Protein AF-A0A3M1M5B4-F1 (afdb_monomer_lite)

Secondary structure (DSSP, 8-state):
-TT-TT-EEEEES--GGGT-----S--EEEEESS--EEETTEEEEETTEE---

Sequence (53 aa):
EKKARGNVHIALGDNIFYGGQTRSAVHMDMVLYEPTVTIDDRAVVVGGEIRLP

pLDDT: mean 95.31, std 4.85, range [70.0, 97.94]

Foldseek 3Di:
DCPDQLKHKDKDADCVVVVDDGHGPDIDIDIDALDFDDDPNDTQHGGSRGDDD

Structure (mmCIF, N/CA/C/O backbone):
data_AF-A0A3M1M5B4-F1
#
_entry.id   AF-A0A3M1M5B4-F1
#
loop_
_atom_site.group_PDB
_atom_site.id
_atom_site.type_symbol
_atom_site.label_atom_id
_atom_site.label_alt_id
_atom_site.label_comp_id
_atom_site.label_asym_id
_atom_site.label_entity_id
_atom_site.label_seq_id
_atom_site.pdbx_PDB_ins_code
_atom_site.Cartn_x
_atom_site.Cartn_y
_atom_site.Cartn_z
_atom_site.occupancy
_atom_site.B_iso_or_equiv
_atom_site.auth_seq_id
_atom_site.auth_comp_id
_atom_site.auth_asym_id
_atom_site.auth_atom_id
_atom_site.pdbx_PDB_model_num
ATOM 1 N N . GLU A 1 1 ? 10.755 0.068 10.581 1.00 79.62 1 GLU A N 1
ATOM 2 C CA . GLU A 1 1 ? 11.223 -0.442 9.270 1.00 79.62 1 GLU A CA 1
ATOM 3 C C . GLU A 1 1 ? 10.084 -0.868 8.353 1.00 79.62 1 GLU A C 1
ATOM 5 O O . GLU A 1 1 ? 9.046 -1.289 8.849 1.00 79.62 1 GLU A O 1
ATOM 10 N N . LYS A 1 2 ? 10.261 -0.788 7.023 1.00 87.19 2 LYS A N 1
ATOM 11 C CA . LYS A 1 2 ? 9.182 -1.009 6.028 1.00 87.19 2 LYS A CA 1
ATOM 12 C C . LYS A 1 2 ? 8.523 -2.397 6.035 1.00 87.19 2 LYS A C 1
ATOM 14 O O . LYS A 1 2 ? 7.453 -2.568 5.472 1.00 87.19 2 LYS A O 1
ATOM 19 N N . LYS A 1 3 ? 9.161 -3.387 6.665 1.00 93.81 3 LYS A N 1
ATOM 20 C CA . LYS A 1 3 ? 8.634 -4.754 6.848 1.00 93.81 3 LYS A CA 1
ATOM 21 C C . LYS A 1 3 ? 8.180 -5.038 8.287 1.00 93.81 3 LYS A C 1
ATOM 23 O O . LYS A 1 3 ? 7.922 -6.188 8.624 1.00 93.81 3 LYS A O 1
ATOM 28 N N . ALA A 1 4 ? 8.155 -4.026 9.155 1.00 96.31 4 ALA A N 1
ATOM 29 C CA . ALA A 1 4 ? 7.735 -4.202 10.539 1.00 96.31 4 ALA A CA 1
ATOM 30 C C . ALA A 1 4 ? 6.252 -4.588 10.600 1.00 96.31 4 ALA A C 1
ATOM 32 O O . ALA A 1 4 ? 5.424 -4.017 9.888 1.00 96.31 4 ALA A O 1
ATOM 33 N N . ARG A 1 5 ? 5.923 -5.560 11.456 1.00 95.44 5 ARG A N 1
ATOM 34 C CA . ARG A 1 5 ? 4.544 -6.013 11.654 1.00 95.44 5 ARG A CA 1
ATOM 35 C C . ARG A 1 5 ? 3.689 -4.839 12.131 1.00 95.44 5 ARG A C 1
ATOM 37 O O . ARG A 1 5 ? 4.089 -4.143 13.055 1.00 95.44 5 ARG A O 1
ATOM 44 N N . GLY A 1 6 ? 2.533 -4.645 11.502 1.00 96.12 6 GLY A N 1
ATOM 45 C CA . GLY A 1 6 ? 1.611 -3.559 11.841 1.00 96.12 6 GLY A CA 1
ATOM 46 C C . GLY A 1 6 ? 1.816 -2.267 11.052 1.00 96.12 6 GLY A C 1
ATOM 47 O O . GLY A 1 6 ? 0.879 -1.486 10.931 1.00 96.12 6 GLY A O 1
ATOM 48 N N . ASN A 1 7 ? 2.990 -2.058 10.451 1.00 97.56 7 ASN A N 1
ATOM 49 C CA . ASN A 1 7 ? 3.240 -0.882 9.622 1.00 97.56 7 ASN A CA 1
ATOM 50 C C . ASN A 1 7 ? 2.716 -1.069 8.195 1.00 97.56 7 ASN A C 1
ATOM 52 O O . ASN A 1 7 ? 2.659 -2.182 7.671 1.00 97.56 7 ASN A O 1
ATOM 56 N N . VAL A 1 8 ? 2.418 0.051 7.535 1.00 97.19 8 VAL A N 1
ATOM 57 C CA . VAL A 1 8 ? 2.095 0.089 6.104 1.00 97.19 8 VAL A CA 1
ATOM 58 C C . VAL A 1 8 ? 3.264 0.692 5.346 1.00 97.19 8 VAL A C 1
ATOM 60 O O . VAL A 1 8 ? 3.749 1.768 5.690 1.00 97.19 8 VAL A O 1
ATOM 63 N N . HIS A 1 9 ? 3.700 0.009 4.294 1.00 97.44 9 HIS A N 1
ATOM 64 C CA . HIS A 1 9 ? 4.701 0.511 3.369 1.00 97.44 9 HIS A CA 1
ATOM 65 C C . HIS A 1 9 ? 4.033 0.921 2.055 1.00 97.44 9 HIS A C 1
ATOM 67 O O . HIS A 1 9 ? 3.365 0.106 1.422 1.00 97.44 9 HIS A O 1
ATOM 73 N N . ILE A 1 10 ? 4.217 2.179 1.657 1.00 96.06 10 ILE A N 1
ATOM 74 C CA . ILE A 1 10 ? 3.728 2.726 0.386 1.00 96.06 10 ILE A CA 1
ATOM 75 C C . ILE A 1 10 ? 4.945 3.130 -0.436 1.00 96.06 10 ILE A C 1
ATOM 77 O O . ILE A 1 10 ? 5.864 3.756 0.094 1.00 96.06 10 ILE A O 1
ATOM 81 N N . ALA A 1 11 ? 4.939 2.792 -1.722 1.00 95.88 11 ALA A N 1
ATOM 82 C CA . ALA A 1 11 ? 5.972 3.204 -2.658 1.00 95.88 11 ALA A CA 1
ATOM 83 C C . ALA A 1 11 ? 5.379 4.033 -3.801 1.00 95.88 11 ALA A C 1
ATOM 85 O O . ALA A 1 11 ? 4.312 3.709 -4.322 1.00 95.88 11 ALA A O 1
ATOM 86 N N . LEU A 1 12 ? 6.092 5.086 -4.200 1.00 96.94 12 LEU A N 1
ATOM 87 C CA . LEU A 1 12 ? 5.807 5.866 -5.406 1.00 96.94 12 LEU A CA 1
ATOM 88 C C . LEU A 1 12 ? 6.963 5.704 -6.386 1.00 96.94 12 LEU A C 1
ATOM 90 O O . LEU A 1 12 ? 8.118 5.899 -6.007 1.00 96.94 12 LEU A O 1
ATOM 94 N N . GLY A 1 13 ? 6.661 5.388 -7.642 1.00 96.50 13 GLY A N 1
ATOM 95 C CA . GLY A 1 13 ? 7.684 5.209 -8.661 1.00 96.50 13 GLY A CA 1
ATOM 96 C C . GLY A 1 13 ? 7.285 4.203 -9.727 1.00 96.50 13 GLY A C 1
ATOM 97 O O . GLY A 1 13 ? 6.145 4.185 -10.189 1.00 96.50 13 GLY A O 1
ATOM 98 N N . ASP A 1 14 ? 8.264 3.409 -10.141 1.00 97.19 14 ASP A N 1
ATOM 99 C CA . ASP A 1 14 ? 8.149 2.496 -11.269 1.00 97.19 14 ASP A CA 1
ATOM 100 C C . ASP A 1 14 ? 7.309 1.256 -10.918 1.00 97.19 14 ASP A C 1
ATOM 102 O O . ASP A 1 14 ? 7.489 0.650 -9.859 1.00 97.19 14 ASP A O 1
ATOM 106 N N . ASN A 1 15 ? 6.397 0.862 -11.810 1.00 97.25 15 ASN A N 1
ATOM 107 C CA . ASN A 1 15 ? 5.614 -0.365 -11.669 1.00 97.25 15 ASN A CA 1
ATOM 108 C C . ASN A 1 15 ? 5.651 -1.285 -12.902 1.00 97.25 15 ASN A C 1
ATOM 110 O O . ASN A 1 15 ? 4.889 -2.257 -12.946 1.00 97.25 15 ASN A O 1
ATOM 114 N N . ILE A 1 16 ? 6.554 -1.053 -13.868 1.00 97.12 16 ILE A N 1
ATOM 115 C CA . ILE A 1 16 ? 6.639 -1.869 -15.096 1.00 97.12 16 ILE A CA 1
ATOM 116 C C . ILE A 1 16 ? 6.971 -3.340 -14.808 1.00 97.12 16 ILE A C 1
ATOM 118 O O . ILE A 1 16 ? 6.520 -4.234 -15.520 1.00 97.12 16 ILE A O 1
ATOM 122 N N . PHE A 1 17 ? 7.709 -3.616 -13.728 1.00 94.12 17 PHE A N 1
ATOM 123 C CA . PHE A 1 17 ? 8.067 -4.978 -13.310 1.00 94.12 17 PHE A CA 1
ATOM 124 C C . PHE A 1 17 ? 6.904 -5.749 -12.669 1.00 94.12 17 PHE A C 1
ATOM 126 O O . PHE A 1 17 ? 6.999 -6.961 -12.494 1.00 94.12 17 PHE A O 1
ATOM 133 N N . TYR A 1 18 ? 5.805 -5.061 -12.346 1.00 94.12 18 TYR A N 1
ATOM 134 C CA . TYR A 1 18 ? 4.588 -5.638 -11.771 1.00 94.12 18 TYR A CA 1
ATOM 135 C C . TYR A 1 18 ? 3.417 -5.654 -12.770 1.00 94.12 18 TYR A C 1
ATOM 137 O O . TYR A 1 18 ? 2.275 -5.871 -12.374 1.00 94.12 18 TYR A O 1
ATOM 145 N N . GLY A 1 19 ? 3.685 -5.411 -14.060 1.00 96.81 19 GLY A N 1
ATOM 146 C CA . GLY A 1 19 ? 2.663 -5.364 -15.112 1.00 96.81 19 GLY A CA 1
ATOM 147 C C . GLY A 1 19 ? 1.941 -4.020 -15.246 1.00 96.81 19 GLY A C 1
ATOM 148 O O . GLY A 1 19 ? 0.951 -3.932 -15.970 1.00 96.81 19 GLY A O 1
ATOM 149 N N . GLY A 1 20 ? 2.414 -2.974 -14.564 1.00 96.69 20 GLY A N 1
ATOM 150 C CA . GLY A 1 20 ? 1.920 -1.615 -14.754 1.00 96.69 20 GLY A CA 1
ATOM 151 C C . GLY A 1 20 ? 2.569 -0.897 -15.943 1.00 96.69 20 GLY A C 1
ATOM 152 O O . GLY A 1 20 ? 3.419 -1.441 -16.646 1.00 96.69 20 GLY A O 1
ATOM 153 N N . GLN A 1 21 ? 2.145 0.345 -16.180 1.00 97.94 21 GLN A N 1
ATOM 154 C CA . GLN A 1 21 ? 2.600 1.177 -17.306 1.00 97.94 21 GLN A CA 1
ATOM 155 C C . GLN A 1 21 ? 3.455 2.376 -16.866 1.00 97.94 21 GL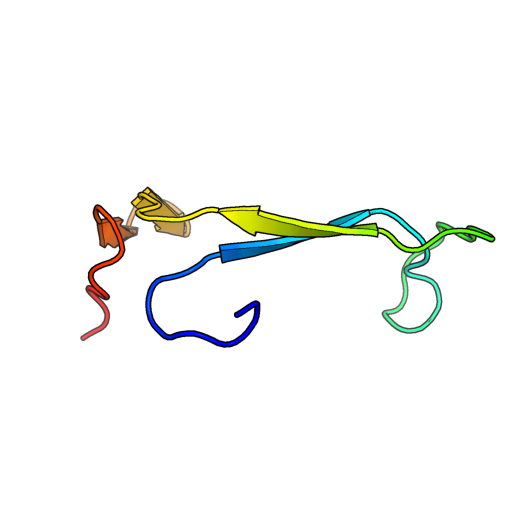N A C 1
ATOM 157 O O . GLN A 1 21 ? 3.978 3.110 -17.705 1.00 97.94 21 GLN A O 1
ATOM 162 N N . THR A 1 22 ? 3.602 2.594 -15.560 1.00 97.50 22 THR A N 1
ATOM 163 C CA . THR A 1 22 ? 4.318 3.741 -15.003 1.00 97.50 22 THR A CA 1
ATOM 164 C C . THR A 1 22 ? 5.807 3.440 -14.957 1.00 97.50 22 THR A C 1
ATOM 166 O O . THR A 1 22 ? 6.255 2.662 -14.120 1.00 97.50 22 THR A O 1
ATOM 169 N N . ARG A 1 23 ? 6.576 4.107 -15.822 1.00 97.44 23 ARG A N 1
ATOM 170 C CA . ARG A 1 23 ? 8.042 4.132 -15.765 1.00 97.44 23 ARG A CA 1
ATOM 171 C C . ARG A 1 23 ? 8.513 5.384 -15.033 1.00 97.44 23 ARG A C 1
ATOM 173 O O . ARG A 1 23 ? 8.088 6.486 -15.373 1.00 97.44 23 ARG A O 1
ATOM 180 N N . SER A 1 24 ? 9.414 5.233 -14.069 1.00 97.62 24 SER A N 1
ATOM 181 C CA . SER A 1 24 ? 9.948 6.349 -13.280 1.00 97.62 24 SER A CA 1
ATOM 182 C C . SER A 1 24 ? 11.434 6.152 -12.999 1.00 97.62 24 SER A C 1
ATOM 184 O O . SER A 1 24 ? 11.875 5.051 -12.692 1.00 97.62 24 SER A O 1
ATOM 186 N N . ALA A 1 25 ? 12.218 7.232 -13.058 1.00 96.62 25 ALA A N 1
ATOM 187 C CA . ALA A 1 25 ? 13.629 7.208 -12.656 1.00 96.62 25 ALA A CA 1
ATOM 188 C C . ALA A 1 25 ? 13.814 7.209 -11.127 1.00 96.62 25 ALA A C 1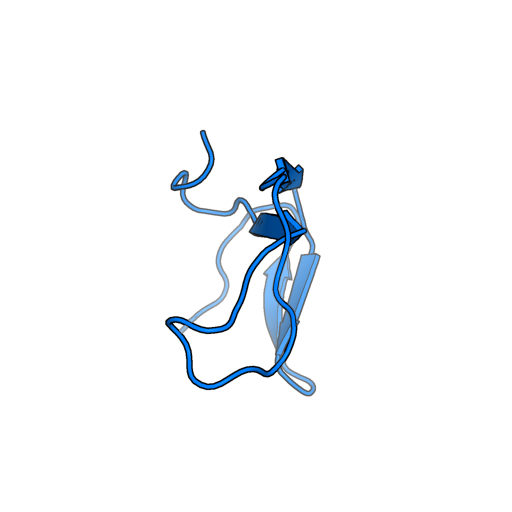
ATOM 190 O O . ALA A 1 25 ? 14.912 6.964 -10.634 1.00 96.62 25 ALA A O 1
ATOM 191 N N . VAL A 1 26 ? 12.749 7.516 -10.383 1.00 96.62 26 VAL A N 1
ATOM 192 C CA . VAL A 1 26 ? 12.765 7.641 -8.926 1.00 96.62 26 VAL A CA 1
ATOM 193 C C . VAL A 1 26 ? 11.777 6.657 -8.313 1.00 96.62 26 VAL A C 1
ATOM 195 O O . VAL A 1 26 ? 10.648 6.516 -8.792 1.00 96.62 26 VAL A O 1
ATOM 198 N N . HIS A 1 27 ? 12.215 6.024 -7.225 1.00 95.81 27 HIS A N 1
ATOM 199 C CA . HIS A 1 27 ? 11.418 5.155 -6.367 1.00 95.81 27 HIS A CA 1
ATOM 200 C C . HIS A 1 27 ? 11.531 5.646 -4.923 1.00 95.81 27 HIS A C 1
ATOM 202 O O . HIS A 1 27 ? 12.629 5.699 -4.369 1.00 95.81 27 HIS A O 1
ATOM 208 N N . MET A 1 28 ? 10.408 6.035 -4.324 1.00 96.81 28 MET A N 1
ATOM 209 C CA . MET A 1 28 ? 10.342 6.578 -2.967 1.00 96.81 28 MET A CA 1
ATOM 210 C C . MET A 1 28 ? 9.572 5.632 -2.059 1.00 96.81 28 MET A C 1
ATOM 212 O O . MET A 1 28 ? 8.378 5.417 -2.256 1.00 96.81 28 MET A O 1
ATOM 216 N N . ASP A 1 29 ? 10.263 5.115 -1.046 1.00 97.19 29 ASP A N 1
ATOM 217 C CA . ASP A 1 29 ? 9.693 4.261 -0.012 1.00 97.19 29 ASP A CA 1
ATOM 218 C C . ASP A 1 29 ? 9.212 5.106 1.178 1.00 97.19 29 ASP A C 1
ATOM 220 O O . ASP A 1 29 ? 9.971 5.891 1.742 1.00 97.19 29 ASP A O 1
ATOM 224 N N . MET A 1 30 ? 7.968 4.903 1.608 1.00 97.19 30 MET A N 1
ATOM 225 C CA . MET A 1 30 ? 7.388 5.548 2.788 1.00 97.19 30 MET A CA 1
ATOM 226 C C . MET A 1 30 ? 6.802 4.511 3.739 1.00 97.19 30 MET A C 1
ATOM 228 O O . MET A 1 30 ? 6.432 3.405 3.331 1.00 97.19 30 MET A O 1
ATOM 232 N N . VAL A 1 31 ? 6.720 4.871 5.020 1.00 97.81 31 VAL A N 1
ATOM 233 C CA . VAL A 1 31 ? 6.174 4.019 6.080 1.00 97.81 31 VAL A CA 1
ATOM 234 C C . VAL A 1 31 ? 5.165 4.817 6.896 1.00 97.81 31 VAL A C 1
ATOM 236 O O . VAL A 1 31 ? 5.496 5.880 7.413 1.00 97.81 31 VAL A O 1
ATOM 239 N N . LEU A 1 32 ? 3.952 4.285 7.025 1.00 97.56 32 LEU A N 1
ATOM 240 C CA . LEU A 1 32 ? 2.948 4.763 7.970 1.00 97.56 32 LEU A CA 1
ATOM 241 C C . LEU A 1 32 ? 3.054 3.942 9.259 1.00 97.56 32 LEU A C 1
ATOM 243 O O . LEU A 1 32 ? 2.977 2.709 9.226 1.00 97.56 32 LEU A O 1
ATOM 247 N N . TYR A 1 33 ? 3.232 4.650 10.373 1.00 97.06 33 TYR A N 1
ATOM 248 C CA . TYR A 1 33 ? 3.223 4.103 11.728 1.00 97.06 33 TYR A CA 1
ATOM 249 C C . TYR A 1 33 ? 1.814 4.181 12.313 1.00 97.06 33 TYR A C 1
ATOM 251 O O . TYR A 1 33 ? 1.054 5.081 11.961 1.00 97.06 33 TYR A O 1
ATOM 259 N N . GLU A 1 34 ? 1.477 3.213 13.167 1.00 97.44 34 GLU A N 1
ATOM 260 C CA . GLU A 1 34 ? 0.164 3.096 13.821 1.00 97.44 34 GLU A CA 1
ATOM 261 C C . GLU A 1 34 ? -1.044 3.227 12.858 1.00 97.44 34 GLU A C 1
ATOM 263 O O . GLU A 1 34 ? -2.023 3.908 13.172 1.00 97.44 34 GLU A O 1
ATOM 268 N N . PRO A 1 35 ? -1.027 2.598 11.663 1.00 97.56 35 PRO A N 1
ATOM 269 C CA . PRO A 1 35 ? -2.102 2.769 10.697 1.00 97.56 35 PRO A CA 1
ATOM 270 C C . PRO A 1 35 ? -3.373 2.029 11.127 1.00 97.56 35 PRO A C 1
ATOM 272 O O . PRO A 1 35 ? -3.331 0.993 11.794 1.00 97.56 35 PRO A O 1
ATOM 275 N N . THR A 1 36 ? -4.513 2.505 10.635 1.00 97.75 36 THR A N 1
ATOM 276 C CA . THR A 1 36 ? -5.730 1.696 10.518 1.00 97.75 36 THR A CA 1
ATOM 277 C C . THR A 1 36 ? -5.921 1.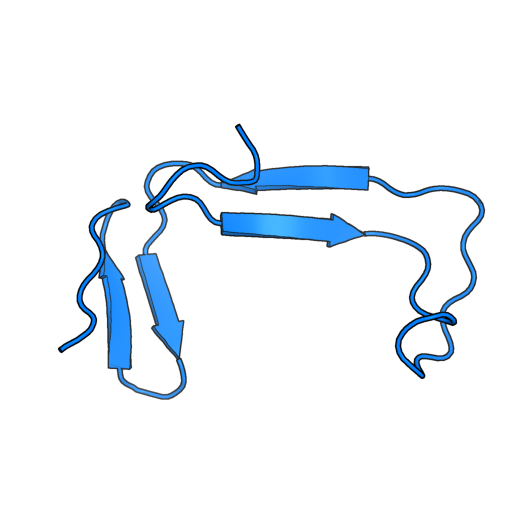349 9.047 1.00 97.75 36 THR A C 1
ATOM 279 O O . THR A 1 36 ? -5.944 2.242 8.204 1.00 97.75 36 THR A O 1
ATOM 282 N N . VAL A 1 37 ? -6.020 0.056 8.736 1.00 97.00 37 VAL A N 1
ATOM 283 C CA . VAL A 1 37 ? -6.142 -0.465 7.368 1.00 97.00 37 VAL A CA 1
ATOM 284 C C . VAL A 1 37 ? -7.414 -1.284 7.255 1.00 97.00 37 VAL A C 1
ATOM 286 O O . VAL A 1 37 ? -7.601 -2.260 7.987 1.00 97.00 37 VAL A O 1
ATOM 289 N N . THR A 1 38 ? -8.256 -0.911 6.298 1.00 96.50 38 THR A N 1
ATOM 290 C CA . THR A 1 38 ? -9.438 -1.665 5.885 1.00 96.50 38 THR A CA 1
ATOM 291 C C . THR A 1 38 ? -9.203 -2.268 4.504 1.00 96.50 38 THR A C 1
ATOM 293 O O . THR A 1 38 ? -8.715 -1.588 3.603 1.00 96.50 38 THR A O 1
ATOM 296 N N . ILE A 1 39 ? -9.535 -3.548 4.342 1.00 95.81 39 ILE A N 1
ATOM 297 C CA . ILE A 1 39 ? -9.633 -4.205 3.034 1.00 95.81 39 ILE A CA 1
ATOM 298 C C . ILE A 1 39 ? -11.107 -4.525 2.835 1.00 95.81 39 ILE A C 1
ATOM 300 O O . ILE A 1 39 ? -11.703 -5.216 3.667 1.00 95.81 39 ILE A O 1
ATOM 304 N N . 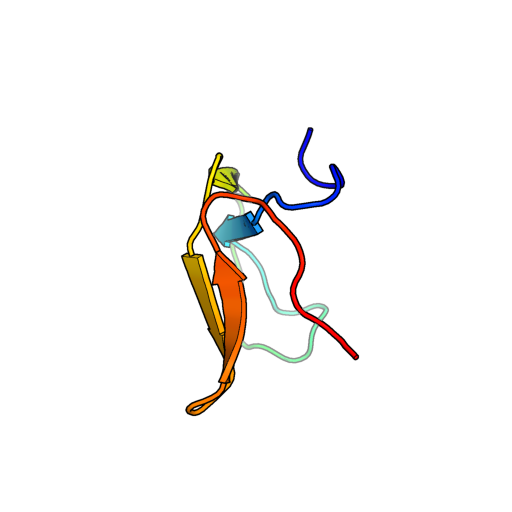ASP A 1 40 ? -11.686 -3.963 1.775 1.00 93.38 40 ASP A N 1
ATOM 305 C CA . ASP A 1 40 ? -13.135 -3.841 1.615 1.00 93.38 40 ASP A CA 1
ATOM 306 C C . ASP A 1 40 ? -13.744 -3.234 2.899 1.00 93.38 40 ASP A C 1
ATOM 308 O O . ASP A 1 40 ? -13.284 -2.191 3.369 1.00 93.38 40 ASP A O 1
ATOM 312 N N . ASP A 1 41 ? -14.698 -3.924 3.525 1.00 93.56 41 ASP A N 1
ATOM 313 C CA . ASP A 1 41 ? -15.372 -3.490 4.755 1.00 93.56 41 ASP A CA 1
ATOM 314 C C . ASP A 1 41 ? -14.783 -4.110 6.041 1.00 93.56 41 ASP A C 1
ATOM 316 O O . ASP A 1 41 ? -15.422 -4.109 7.096 1.00 93.56 41 ASP A O 1
ATOM 320 N N . ARG A 1 42 ? -13.573 -4.689 5.987 1.00 95.56 42 ARG A N 1
ATOM 321 C CA . ARG A 1 42 ? -12.944 -5.370 7.135 1.00 95.56 42 ARG A CA 1
ATOM 322 C C . ARG A 1 42 ? -11.666 -4.670 7.578 1.00 95.56 42 ARG A C 1
ATOM 324 O O . ARG A 1 42 ? -10.696 -4.590 6.827 1.00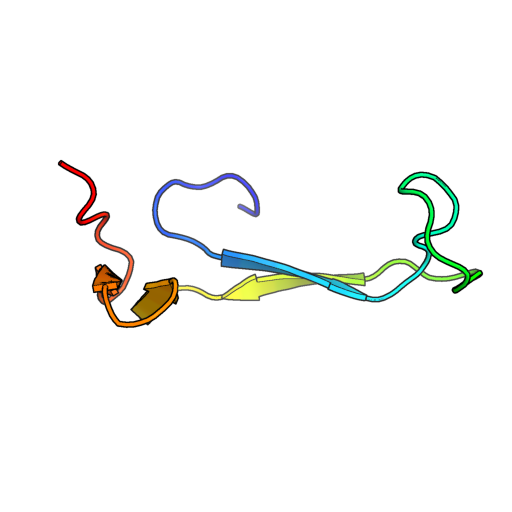 95.56 42 ARG A O 1
ATOM 331 N N . ALA A 1 43 ? -11.635 -4.222 8.833 1.00 96.06 43 ALA A N 1
ATOM 332 C CA . ALA A 1 43 ? -10.415 -3.717 9.457 1.00 96.06 43 ALA A CA 1
ATOM 333 C C . ALA A 1 43 ? -9.430 -4.869 9.714 1.00 96.06 43 ALA A C 1
ATOM 335 O O . ALA A 1 43 ? -9.707 -5.765 10.510 1.00 96.06 43 ALA A O 1
ATOM 336 N N . VAL A 1 44 ? -8.275 -4.834 9.046 1.00 96.88 44 VAL A N 1
ATOM 337 C CA . VAL A 1 44 ? -7.204 -5.841 9.169 1.00 96.88 44 VAL A CA 1
ATOM 338 C C . VAL A 1 44 ? -6.025 -5.347 10.004 1.00 96.88 44 VAL A C 1
ATOM 340 O O . VAL A 1 44 ? -5.262 -6.159 10.524 1.00 96.88 44 VAL A O 1
ATOM 343 N N . VAL A 1 45 ? -5.895 -4.028 10.174 1.00 97.50 45 VAL A N 1
ATOM 344 C CA . VAL A 1 45 ? -4.973 -3.381 11.116 1.00 97.50 45 VAL A CA 1
ATOM 345 C C . VAL A 1 45 ? -5.706 -2.221 11.788 1.00 97.50 45 VAL A C 1
ATOM 347 O O . VAL A 1 45 ? -6.407 -1.481 11.102 1.00 97.50 45 VAL A O 1
ATOM 350 N N . VAL A 1 46 ? -5.564 -2.048 13.103 1.00 97.88 46 VAL A N 1
ATOM 351 C CA . VAL A 1 46 ? -6.145 -0.924 13.861 1.00 97.88 46 VAL A CA 1
ATOM 352 C C . VAL A 1 46 ? -5.074 -0.341 14.772 1.00 97.88 46 VAL A C 1
ATOM 354 O O . VAL A 1 46 ? -4.637 -1.023 15.696 1.00 97.88 46 VAL A O 1
ATOM 357 N N . GLY A 1 47 ? -4.642 0.895 14.513 1.00 97.94 47 GLY A N 1
ATOM 358 C CA . GLY A 1 47 ? -3.571 1.540 15.285 1.00 97.94 47 GLY A CA 1
ATOM 359 C C . GLY A 1 47 ? -2.250 0.760 15.276 1.00 97.94 47 GLY A C 1
ATOM 360 O O . GLY A 1 47 ? -1.564 0.702 16.286 1.00 97.94 47 GLY A O 1
ATOM 361 N N . GLY A 1 48 ? -1.918 0.091 14.168 1.00 97.19 48 GLY A N 1
ATOM 362 C CA . GLY A 1 48 ? -0.746 -0.790 14.063 1.00 97.19 48 GLY A CA 1
ATOM 363 C C . GLY A 1 48 ? -0.949 -2.222 14.575 1.00 97.19 48 GLY A C 1
ATOM 364 O O . GLY A 1 48 ? -0.108 -3.082 14.321 1.00 97.19 48 GLY A O 1
ATOM 365 N N . GLU A 1 49 ? -2.077 -2.541 15.212 1.00 97.50 49 GLU A N 1
ATOM 366 C CA . GLU A 1 49 ? -2.368 -3.902 15.675 1.00 97.50 49 GLU A CA 1
ATOM 367 C C . GLU A 1 49 ? -3.076 -4.735 14.602 1.00 97.50 49 GLU A C 1
ATOM 369 O O . GLU A 1 49 ? -4.141 -4.358 14.112 1.00 97.50 49 GLU A O 1
ATOM 374 N N . ILE A 1 50 ? -2.510 -5.896 14.256 1.00 96.69 50 ILE A N 1
ATOM 375 C CA . ILE A 1 50 ? -3.066 -6.817 13.248 1.00 96.69 50 ILE A CA 1
ATOM 376 C C . ILE A 1 50 ? -4.339 -7.500 13.778 1.00 96.69 50 ILE A C 1
ATOM 378 O O . ILE A 1 50 ? -4.343 -8.037 14.884 1.00 96.69 50 ILE A O 1
ATOM 382 N N . ARG A 1 51 ? -5.397 -7.533 12.958 1.00 93.38 51 ARG A N 1
ATOM 383 C CA . ARG A 1 51 ? -6.736 -8.080 13.265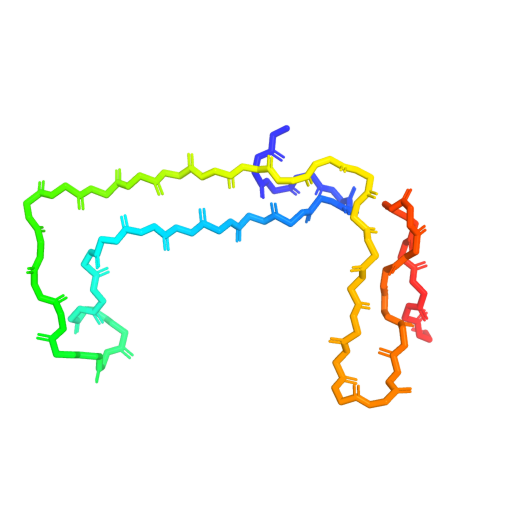 1.00 93.38 51 ARG A CA 1
ATOM 384 C C . ARG A 1 51 ? -7.170 -9.228 12.341 1.00 93.38 51 ARG A C 1
ATOM 386 O O . ARG A 1 51 ? -8.359 -9.501 12.214 1.00 93.38 51 ARG A O 1
ATOM 393 N N . LEU A 1 52 ? -6.218 -9.879 11.676 1.00 83.31 52 LEU A N 1
ATOM 394 C CA . LEU A 1 52 ? -6.496 -11.067 10.864 1.00 83.31 52 LEU A CA 1
ATOM 395 C C . LEU A 1 52 ? -6.970 -12.236 11.758 1.00 83.31 52 LEU A C 1
ATOM 397 O O . LEU A 1 52 ? -6.511 -12.312 12.902 1.00 83.31 52 LEU A O 1
ATOM 401 N N . PRO A 1 53 ? -7.882 -13.100 11.270 1.00 70.00 53 PRO A N 1
ATOM 402 C CA . PRO A 1 53 ? -8.248 -14.340 11.955 1.00 70.00 53 PRO A CA 1
ATOM 403 C C . PRO A 1 53 ? -7.060 -15.299 12.113 1.00 70.00 53 PRO A C 1
ATOM 405 O O . PRO A 1 53 ? -6.108 -15.215 11.300 1.00 70.00 53 PRO A O 1
#

Radius of gyration: 13.61 Å; chains: 1; bounding box: 29×22×33 Å